Protein AF-A0A8S3PMA0-F1 (afdb_monomer_lite)

Foldseek 3Di:
DDDDPVVVVVVVVVVVQVVCCVVPVPPPCVVVDDDDDQDADPVDGDVVSVVVVVVSVVVSVVVDCLVVDDDDPLLVVLVVVLVVCVVVVNFWAFLVRSCVSCVVSVQHPVNVVVSLVSCCVVPQWPADPVRHGTITRDVVVVVVVVCCVVVDDPPPPPPVVVVVVVCCVPPVDPDDDDDD

Organism: Mytilus edulis (NCBI:txid6550)

InterPro domains:
  IPR032171 C-terminal of Roc, COR-A domain [PF16095] (72-153)
  IPR036388 Winged helix-like DNA-binding domain superfamily [G3DSA:1.10.10.10] (42-137)

pLDDT: mean 77.28, std 16.71, range [36.94, 96.06]

Structure (mmCIF, N/CA/C/O backbone):
data_AF-A0A8S3PMA0-F1
#
_entry.id   AF-A0A8S3PMA0-F1
#
loop_
_atom_site.group_PDB
_atom_site.id
_atom_site.type_symbol
_atom_site.label_atom_id
_atom_site.label_alt_id
_atom_site.label_comp_id
_atom_site.label_asym_id
_atom_site.label_entity_id
_atom_site.label_seq_id
_atom_site.pdbx_PDB_ins_code
_atom_site.Cartn_x
_atom_site.Cartn_y
_atom_site.Cartn_z
_atom_site.occupancy
_atom_site.B_iso_or_equiv
_atom_site.auth_seq_id
_atom_site.auth_comp_id
_atom_site.auth_asym_id
_atom_site.auth_atom_id
_atom_site.pdbx_PDB_model_num
ATOM 1 N N . MET A 1 1 ? 35.748 -2.547 -44.441 1.00 37.38 1 MET A N 1
ATOM 2 C CA . MET A 1 1 ? 34.894 -1.524 -43.801 1.00 37.38 1 MET A CA 1
ATOM 3 C C . MET A 1 1 ? 34.388 -2.089 -42.485 1.00 37.38 1 MET A C 1
ATOM 5 O O . MET A 1 1 ? 33.612 -3.036 -42.494 1.00 37.38 1 MET A O 1
ATOM 9 N N . LEU A 1 2 ? 34.933 -1.605 -41.370 1.00 42.22 2 LEU A N 1
ATOM 10 C CA . LEU A 1 2 ? 34.600 -2.059 -40.021 1.00 42.22 2 LEU A CA 1
ATOM 11 C C . LEU A 1 2 ? 33.223 -1.495 -39.647 1.00 42.22 2 LEU A C 1
ATOM 13 O O . LEU A 1 2 ? 33.081 -0.291 -39.488 1.00 42.22 2 LEU A O 1
ATOM 17 N N . GLN A 1 3 ? 32.202 -2.351 -39.556 1.00 41.69 3 GLN A N 1
ATOM 18 C CA . GLN A 1 3 ? 30.935 -1.967 -38.931 1.00 41.69 3 GLN A CA 1
ATOM 19 C C . GLN A 1 3 ? 31.191 -1.733 -37.443 1.00 41.69 3 GLN A C 1
ATOM 21 O O . GLN A 1 3 ? 31.571 -2.667 -36.731 1.00 41.69 3 GLN A O 1
ATOM 26 N N . GLU A 1 4 ? 30.993 -0.495 -36.999 1.00 47.31 4 GLU A N 1
ATOM 27 C CA . GLU A 1 4 ? 31.171 -0.096 -35.609 1.00 47.31 4 GLU A CA 1
ATOM 28 C C . GLU A 1 4 ? 30.284 -0.934 -34.665 1.00 47.31 4 GLU A C 1
ATOM 30 O O . GLU A 1 4 ? 29.130 -1.239 -34.994 1.00 47.31 4 GLU A O 1
ATOM 35 N N . PRO A 1 5 ? 30.794 -1.329 -33.484 1.00 58.94 5 PRO A N 1
ATOM 36 C CA . PRO A 1 5 ? 30.099 -2.228 -32.559 1.00 58.94 5 PRO A CA 1
ATOM 37 C C . PRO A 1 5 ? 28.731 -1.706 -32.083 1.00 58.94 5 PRO A C 1
ATOM 39 O O . PRO A 1 5 ? 27.864 -2.518 -31.761 1.00 58.94 5 PRO A O 1
ATOM 42 N N . GLY A 1 6 ? 28.496 -0.388 -32.111 1.00 60.59 6 GLY A N 1
ATOM 43 C CA . GLY A 1 6 ? 27.207 0.225 -31.765 1.00 60.59 6 GLY A CA 1
ATOM 44 C C . GLY A 1 6 ? 26.075 -0.109 -32.745 1.00 60.59 6 GLY A C 1
ATOM 45 O O . GLY A 1 6 ? 24.983 -0.480 -32.319 1.00 60.59 6 GLY A O 1
ATOM 46 N N . ALA A 1 7 ? 26.345 -0.108 -34.055 1.00 65.88 7 ALA A N 1
ATOM 47 C CA . ALA A 1 7 ? 25.326 -0.356 -35.084 1.00 65.88 7 ALA A CA 1
ATOM 48 C C . ALA A 1 7 ? 24.765 -1.792 -35.046 1.00 65.88 7 ALA A C 1
ATOM 50 O O . ALA A 1 7 ? 23.611 -2.039 -35.394 1.00 65.88 7 ALA A O 1
ATOM 51 N N . LYS A 1 8 ? 25.570 -2.760 -34.585 1.00 71.44 8 LYS A N 1
ATOM 52 C CA . LYS A 1 8 ? 25.131 -4.155 -34.405 1.00 71.44 8 LYS A CA 1
ATOM 53 C C . LYS A 1 8 ? 24.250 -4.350 -33.173 1.00 71.44 8 LYS A C 1
ATOM 55 O O . LYS A 1 8 ? 23.447 -5.281 -33.156 1.00 71.44 8 LYS A O 1
ATOM 60 N N . ILE A 1 9 ? 24.430 -3.532 -32.138 1.00 73.25 9 ILE A N 1
ATOM 61 C CA . ILE A 1 9 ? 23.615 -3.588 -30.921 1.00 73.25 9 ILE A CA 1
ATOM 62 C C . ILE A 1 9 ? 22.247 -2.970 -31.201 1.00 73.25 9 ILE A C 1
ATOM 64 O O . ILE A 1 9 ? 21.239 -3.578 -30.855 1.00 73.25 9 ILE A O 1
ATOM 68 N N . GLU A 1 10 ? 22.212 -1.831 -31.889 1.00 77.31 10 GLU A N 1
ATOM 69 C CA . GLU A 1 10 ? 20.962 -1.133 -32.196 1.00 77.31 10 GLU A CA 1
ATOM 70 C C . GLU A 1 10 ? 20.044 -1.974 -33.088 1.00 77.31 10 GLU A C 1
ATOM 72 O O . GLU A 1 10 ? 18.895 -2.232 -32.739 1.00 77.31 10 GLU A O 1
ATOM 77 N N . LYS A 1 11 ? 20.602 -2.582 -34.140 1.00 79.62 11 LYS A N 1
ATOM 78 C CA . LYS A 1 11 ? 19.859 -3.511 -34.998 1.00 79.62 11 LYS A CA 1
ATOM 79 C C . LYS A 1 11 ? 19.283 -4.710 -34.230 1.00 79.62 11 LYS A C 1
ATOM 81 O O . LYS A 1 11 ? 18.186 -5.177 -34.520 1.00 79.62 11 LYS A O 1
ATOM 86 N N . LYS A 1 12 ? 20.002 -5.210 -33.217 1.00 81.31 12 LYS A N 1
ATOM 87 C CA . LYS A 1 12 ? 19.484 -6.279 -32.350 1.00 81.31 12 LYS A CA 1
ATOM 88 C C . LYS A 1 12 ? 18.331 -5.796 -31.477 1.00 81.31 12 LYS A C 1
ATOM 90 O O . LYS A 1 12 ? 17.395 -6.564 -31.277 1.00 81.31 12 LYS A O 1
ATOM 95 N N . LYS A 1 13 ? 18.387 -4.571 -30.945 1.00 81.62 13 LYS A N 1
ATOM 96 C CA . LYS A 1 13 ? 17.287 -3.994 -30.157 1.00 81.62 13 LYS A CA 1
ATOM 97 C C . LYS A 1 13 ? 16.014 -3.903 -31.000 1.00 81.62 13 LYS A C 1
ATOM 99 O O . LYS A 1 13 ? 14.980 -4.402 -30.564 1.00 81.62 13 LYS A O 1
ATOM 104 N N . GLU A 1 14 ? 16.127 -3.398 -32.227 1.00 81.94 14 GLU A N 1
ATOM 105 C CA . GLU A 1 14 ? 15.017 -3.303 -33.187 1.00 81.94 14 GLU A CA 1
ATOM 106 C C . GLU A 1 14 ? 14.419 -4.680 -33.526 1.00 81.94 14 GLU A C 1
ATOM 108 O O . GLU A 1 14 ? 13.202 -4.872 -33.488 1.00 81.94 14 GLU A O 1
ATOM 113 N N . GLU A 1 15 ? 15.264 -5.680 -33.801 1.00 85.00 15 GLU A N 1
ATOM 114 C CA . GLU A 1 15 ? 14.818 -7.056 -34.062 1.00 85.00 15 GLU A CA 1
ATOM 115 C C . GLU A 1 15 ? 14.090 -7.666 -32.849 1.00 85.00 15 GLU A C 1
ATOM 117 O O . GLU A 1 15 ? 13.072 -8.355 -33.003 1.00 85.00 15 GLU A O 1
ATOM 122 N N . TYR A 1 16 ? 14.584 -7.406 -31.635 1.00 82.50 16 TYR A N 1
ATOM 123 C CA . TYR A 1 16 ? 13.941 -7.849 -30.398 1.00 82.50 16 TYR A CA 1
ATOM 124 C C . TYR A 1 16 ? 12.598 -7.164 -30.170 1.00 82.50 16 TYR A C 1
ATOM 126 O O . TYR A 1 16 ? 11.634 -7.845 -29.821 1.00 82.50 16 TYR A O 1
ATOM 134 N N . GLU A 1 17 ? 12.518 -5.856 -30.386 1.00 81.94 17 GLU A N 1
ATOM 135 C CA . GLU A 1 17 ? 11.281 -5.092 -30.262 1.00 81.94 17 GLU A CA 1
ATOM 136 C C . GLU A 1 17 ? 10.225 -5.582 -31.259 1.00 81.94 17 GLU A C 1
ATOM 138 O O . GLU A 1 17 ? 9.106 -5.912 -30.858 1.00 81.94 17 GLU A O 1
ATOM 143 N N . ALA A 1 18 ? 10.596 -5.781 -32.526 1.00 82.62 18 ALA A N 1
ATOM 144 C CA . ALA A 1 18 ? 9.702 -6.333 -33.542 1.00 82.62 18 ALA A CA 1
ATOM 145 C C . ALA A 1 18 ? 9.194 -7.738 -33.168 1.00 82.62 18 ALA A C 1
ATOM 147 O O . ALA A 1 18 ? 8.002 -8.043 -33.295 1.00 82.62 18 ALA A O 1
ATOM 148 N N . LYS A 1 19 ? 10.078 -8.603 -32.652 1.00 83.38 19 LYS A N 1
ATOM 149 C CA . LYS A 1 19 ? 9.696 -9.939 -32.171 1.00 83.38 19 LYS A CA 1
ATOM 150 C C . LYS A 1 19 ? 8.777 -9.857 -30.951 1.00 83.38 19 LYS A C 1
ATOM 152 O O . LYS A 1 19 ? 7.808 -10.613 -30.865 1.00 83.38 19 LYS A O 1
ATOM 157 N N . PHE A 1 20 ? 9.059 -8.950 -30.024 1.00 76.88 20 PHE A N 1
ATOM 158 C CA . PHE A 1 20 ? 8.273 -8.750 -28.812 1.00 76.88 20 PHE A CA 1
ATOM 159 C C . PHE A 1 20 ? 6.860 -8.250 -29.135 1.00 76.88 20 PHE A C 1
ATOM 161 O O . PHE A 1 20 ? 5.882 -8.819 -28.642 1.00 76.88 20 PHE A O 1
ATOM 168 N N . ILE A 1 21 ? 6.737 -7.261 -30.027 1.00 78.62 21 ILE A N 1
ATOM 169 C CA . ILE A 1 21 ? 5.451 -6.756 -30.529 1.00 78.62 21 ILE A CA 1
ATOM 170 C C . ILE A 1 21 ? 4.684 -7.872 -31.240 1.00 78.62 21 ILE A C 1
ATOM 172 O O . ILE A 1 21 ? 3.501 -8.061 -30.977 1.00 78.62 21 ILE A O 1
ATOM 176 N N . ARG A 1 22 ? 5.345 -8.678 -32.076 1.00 80.88 22 ARG A N 1
ATOM 177 C CA . ARG A 1 22 ? 4.690 -9.798 -32.768 1.00 80.88 22 ARG A CA 1
ATOM 178 C C . ARG A 1 22 ? 4.115 -10.844 -31.807 1.00 80.88 22 ARG A C 1
ATOM 180 O O . ARG A 1 22 ? 3.032 -11.360 -32.058 1.00 80.88 22 ARG A O 1
ATOM 187 N N . VAL A 1 23 ? 4.839 -11.194 -30.743 1.00 77.94 23 VAL A N 1
ATOM 188 C CA . VAL A 1 23 ? 4.431 -12.265 -29.810 1.00 77.94 23 VAL A CA 1
ATOM 189 C C . VAL A 1 23 ? 3.377 -11.785 -28.814 1.00 77.94 23 VAL A C 1
ATOM 191 O O . VAL A 1 23 ? 2.459 -12.530 -28.474 1.00 77.94 23 VAL A O 1
ATOM 194 N N . LEU A 1 24 ? 3.511 -10.553 -28.327 1.00 69.06 24 LEU A N 1
ATOM 195 C CA . LEU A 1 24 ? 2.694 -10.042 -27.228 1.00 69.06 24 LEU A CA 1
ATOM 196 C C . LEU A 1 24 ? 1.701 -8.956 -27.655 1.00 69.06 24 LEU A C 1
ATOM 198 O O . LEU A 1 24 ? 0.906 -8.517 -26.833 1.00 69.06 24 LEU A O 1
ATOM 202 N N . GLY A 1 25 ? 1.742 -8.475 -28.896 1.00 66.31 25 GLY A N 1
ATOM 203 C CA . GLY A 1 25 ? 0.819 -7.462 -29.424 1.00 66.31 25 GLY A CA 1
ATOM 204 C C . GLY A 1 25 ? -0.613 -7.968 -29.594 1.00 66.31 25 GLY A C 1
ATOM 205 O O . GLY A 1 25 ? -1.547 -7.199 -29.428 1.00 66.31 25 GLY A O 1
ATOM 206 N N . SER A 1 26 ? -0.799 -9.265 -29.849 1.00 66.31 26 SER A N 1
ATOM 207 C CA . SER A 1 26 ? -2.119 -9.895 -30.014 1.00 66.31 26 SER A CA 1
ATOM 208 C C . SER A 1 26 ? -2.712 -10.468 -28.718 1.00 66.31 26 SER A C 1
ATOM 210 O O . SER A 1 26 ? -3.795 -11.051 -28.730 1.00 66.31 26 SER A O 1
ATOM 212 N N . GLN A 1 27 ? -1.998 -10.360 -27.595 1.00 72.56 27 GLN A N 1
ATOM 213 C CA . GLN A 1 27 ? -2.428 -10.904 -26.307 1.00 72.56 27 GLN A CA 1
ATOM 214 C C . GLN A 1 27 ? -3.357 -9.913 -25.602 1.00 72.56 27 GLN A C 1
ATOM 216 O O . GLN A 1 27 ? -3.033 -8.737 -25.528 1.00 72.56 27 GLN A O 1
ATOM 221 N N . LYS A 1 28 ? -4.428 -10.383 -24.946 1.00 65.94 28 LYS A N 1
ATOM 222 C CA . LYS A 1 28 ? -5.275 -9.532 -24.073 1.00 65.94 28 LYS A CA 1
ATOM 223 C C . LYS A 1 28 ? -4.485 -8.827 -22.959 1.00 65.94 28 LYS A C 1
ATOM 225 O O . LYS A 1 28 ? -4.889 -7.792 -22.457 1.00 65.94 28 LYS A O 1
ATOM 230 N N . LYS A 1 29 ? -3.328 -9.381 -22.577 1.00 63.69 29 LYS A N 1
ATOM 231 C CA . LYS A 1 29 ? -2.408 -8.779 -21.598 1.00 63.69 29 LYS A CA 1
ATOM 232 C C . LYS A 1 29 ? -1.608 -7.596 -22.155 1.00 63.69 29 LYS A C 1
ATOM 234 O O . LYS A 1 29 ? -0.906 -6.940 -21.390 1.00 63.69 29 LYS A O 1
ATOM 239 N N . ALA A 1 30 ? -1.693 -7.331 -23.460 1.00 62.28 30 ALA A N 1
ATOM 240 C CA . ALA A 1 30 ? -1.091 -6.166 -24.093 1.00 62.28 30 ALA A CA 1
ATOM 241 C C . ALA A 1 30 ? -1.583 -4.862 -23.459 1.00 62.28 30 ALA A C 1
ATOM 243 O O . ALA A 1 30 ? -0.773 -3.956 -23.279 1.00 62.28 30 ALA A O 1
ATOM 244 N N . ASP A 1 31 ? -2.855 -4.825 -23.061 1.00 63.97 31 ASP A N 1
ATOM 245 C CA . ASP A 1 31 ? -3.544 -3.650 -22.517 1.00 63.97 31 ASP A CA 1
ATOM 246 C C . ASP A 1 31 ? -3.057 -3.264 -21.110 1.00 63.97 31 ASP A C 1
ATOM 248 O O . ASP A 1 31 ? -3.210 -2.124 -20.677 1.00 63.97 31 ASP A O 1
ATOM 252 N N . HIS A 1 32 ? -2.411 -4.190 -20.393 1.00 64.94 32 HIS A N 1
ATOM 253 C CA . HIS A 1 32 ? -1.770 -3.900 -19.107 1.00 64.94 32 HIS A CA 1
ATOM 254 C C . HIS A 1 32 ? -0.384 -3.255 -19.260 1.00 64.94 32 HIS A C 1
ATOM 256 O O . HIS A 1 32 ? 0.227 -2.877 -18.259 1.00 64.94 32 HIS A O 1
ATOM 262 N N . ARG A 1 33 ? 0.142 -3.123 -20.486 1.00 69.12 33 ARG A N 1
ATOM 263 C CA . ARG A 1 33 ? 1.436 -2.477 -20.727 1.00 69.12 33 ARG A CA 1
ATOM 264 C C . ARG A 1 33 ? 1.244 -0.977 -20.860 1.00 69.12 33 ARG A C 1
ATOM 266 O O . ARG A 1 33 ? 0.657 -0.496 -21.824 1.00 69.12 33 ARG A O 1
ATOM 273 N N . ARG A 1 34 ? 1.798 -0.238 -19.907 1.00 64.75 34 ARG A N 1
ATOM 274 C CA . ARG A 1 34 ? 1.909 1.217 -19.977 1.00 64.75 34 ARG A CA 1
ATOM 275 C C . ARG A 1 34 ? 3.370 1.563 -20.238 1.00 64.75 34 ARG A C 1
ATOM 277 O O . ARG A 1 34 ? 4.192 1.464 -19.335 1.00 64.75 34 ARG A O 1
ATOM 284 N N . GLY A 1 35 ? 3.689 1.894 -21.488 1.00 66.88 35 GLY A N 1
ATOM 285 C CA . GLY A 1 35 ? 5.025 2.328 -21.908 1.00 66.88 35 GLY A CA 1
ATOM 286 C C . GLY A 1 35 ? 5.723 1.415 -22.927 1.00 66.88 35 GLY A C 1
ATOM 287 O O . GLY A 1 35 ? 5.306 0.287 -23.186 1.00 66.88 35 GLY A O 1
ATOM 288 N N . GLY A 1 36 ? 6.783 1.960 -23.529 1.00 72.44 36 GLY A N 1
ATOM 289 C CA . GLY A 1 36 ? 7.677 1.298 -24.487 1.00 72.44 36 GLY A CA 1
ATOM 290 C C . GLY A 1 36 ? 8.754 0.414 -23.845 1.00 72.44 36 GLY A C 1
ATOM 291 O O . GLY A 1 36 ? 8.882 0.344 -22.621 1.00 72.44 36 GLY A O 1
ATOM 292 N N . ILE A 1 37 ? 9.526 -0.276 -24.687 1.00 78.25 37 ILE A N 1
ATOM 293 C CA . ILE A 1 37 ? 10.591 -1.195 -24.264 1.00 78.25 37 ILE A CA 1
ATOM 294 C C . ILE A 1 37 ? 11.860 -0.402 -23.941 1.00 78.25 37 ILE A C 1
ATOM 296 O O . ILE A 1 37 ? 12.308 0.413 -24.740 1.00 78.25 37 ILE A O 1
ATOM 300 N N . HIS A 1 38 ? 12.468 -0.681 -22.788 1.00 80.62 38 HIS A N 1
ATOM 301 C CA . HIS A 1 38 ? 13.772 -0.134 -22.410 1.00 80.62 38 HIS A CA 1
ATOM 302 C C . HIS A 1 38 ? 14.813 -1.243 -22.362 1.00 80.62 38 HIS A C 1
ATOM 304 O O . HIS A 1 38 ? 14.570 -2.310 -21.797 1.00 80.62 38 HIS A O 1
ATOM 310 N N . PHE A 1 39 ? 15.988 -0.976 -22.922 1.00 81.00 39 PHE A N 1
ATOM 311 C CA . PHE A 1 3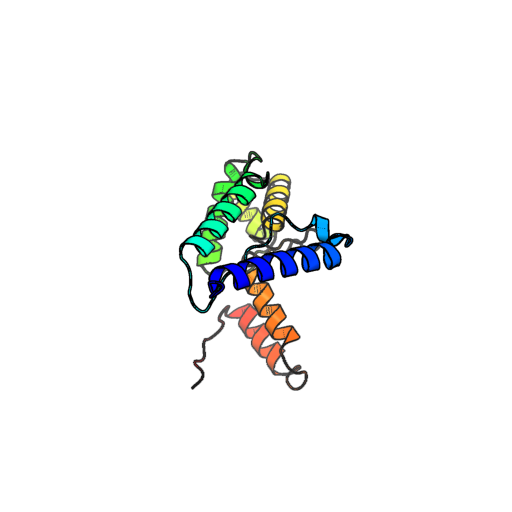9 ? 17.133 -1.879 -22.865 1.00 81.00 39 PHE A CA 1
ATOM 312 C C . PHE A 1 39 ? 18.130 -1.335 -21.848 1.00 81.00 39 PHE A C 1
ATOM 314 O O . PHE A 1 39 ? 18.581 -0.205 -21.990 1.00 81.00 39 PHE A O 1
ATOM 321 N N . ILE A 1 40 ? 18.443 -2.134 -20.826 1.00 81.00 40 ILE A N 1
ATOM 322 C CA . ILE A 1 40 ? 19.299 -1.726 -19.708 1.00 81.00 40 ILE A CA 1
ATOM 323 C C . ILE A 1 40 ? 20.450 -2.716 -19.583 1.00 81.00 40 ILE A C 1
ATOM 325 O O . ILE A 1 40 ? 20.233 -3.927 -19.457 1.00 81.00 40 ILE A O 1
ATOM 329 N N . SER A 1 41 ? 21.680 -2.209 -19.601 1.00 77.25 41 SER A N 1
ATOM 330 C CA . SER A 1 41 ? 22.873 -3.030 -19.395 1.00 77.25 41 SER A CA 1
ATOM 331 C C . SER A 1 41 ? 23.315 -3.050 -17.929 1.00 77.25 41 SER A C 1
ATOM 333 O O . SER A 1 41 ? 23.849 -2.074 -17.412 1.00 77.25 41 SER A O 1
ATOM 335 N N . ASN A 1 42 ? 23.218 -4.211 -17.271 1.00 73.00 42 ASN A N 1
ATOM 336 C CA . ASN A 1 42 ? 23.760 -4.402 -15.914 1.00 73.00 42 ASN A CA 1
ATOM 337 C C . ASN A 1 42 ? 25.299 -4.472 -15.861 1.00 73.00 42 ASN A C 1
ATOM 339 O O . ASN A 1 42 ? 25.871 -4.488 -14.775 1.00 73.00 42 ASN A O 1
ATOM 343 N N . LYS A 1 43 ? 25.984 -4.573 -17.010 1.00 71.12 43 LYS A N 1
ATOM 344 C CA . LYS A 1 43 ? 27.452 -4.731 -17.070 1.00 71.12 43 LYS A CA 1
ATOM 345 C C . LYS A 1 43 ? 28.192 -3.410 -17.239 1.00 71.12 43 LYS A C 1
ATOM 347 O O . LYS A 1 43 ? 29.312 -3.272 -16.766 1.00 71.12 43 LYS A O 1
ATOM 352 N N . VAL A 1 44 ? 27.573 -2.467 -17.939 1.00 65.12 44 VAL A N 1
ATOM 353 C CA . VAL A 1 44 ? 28.073 -1.106 -18.121 1.00 65.12 44 VAL A CA 1
ATOM 354 C C . VAL A 1 44 ? 26.859 -0.214 -17.931 1.00 65.12 44 VAL A C 1
ATOM 356 O O . VAL A 1 44 ? 26.158 0.029 -18.912 1.00 65.12 44 VAL A O 1
ATOM 359 N N . PRO A 1 45 ? 26.542 0.189 -16.689 1.00 59.94 45 PRO A N 1
ATOM 360 C CA . PRO A 1 45 ? 25.424 1.082 -16.451 1.00 59.94 45 PRO A CA 1
ATOM 361 C C . PRO A 1 45 ? 25.725 2.406 -17.150 1.00 59.94 45 PRO A C 1
ATOM 363 O O . PRO A 1 45 ? 26.505 3.226 -16.664 1.00 59.94 45 PRO A O 1
ATOM 366 N N . GLN A 1 46 ? 25.142 2.595 -18.331 1.00 66.06 46 GLN A N 1
ATOM 367 C CA . GLN A 1 46 ? 25.131 3.894 -18.973 1.00 66.06 46 GLN A CA 1
ATOM 368 C C . GLN A 1 46 ? 24.133 4.741 -18.201 1.00 66.06 46 GLN A C 1
ATOM 370 O O . GLN A 1 46 ? 22.952 4.407 -18.100 1.00 66.06 46 GLN A O 1
ATOM 375 N N . LYS A 1 47 ? 24.634 5.826 -17.612 1.00 65.62 47 LYS A N 1
ATOM 376 C CA . LYS A 1 47 ? 23.827 6.762 -16.828 1.00 65.62 47 LYS A CA 1
ATOM 377 C C . LYS A 1 47 ? 22.593 7.225 -17.618 1.00 65.62 47 LYS A C 1
ATOM 379 O O . LYS A 1 47 ? 21.502 7.279 -17.061 1.00 65.62 47 LYS A O 1
ATOM 384 N N . ASP A 1 48 ? 22.763 7.404 -18.926 1.00 76.50 48 ASP A N 1
ATOM 385 C CA . ASP A 1 48 ? 21.727 7.844 -19.860 1.00 76.50 48 ASP A CA 1
ATOM 386 C C . ASP A 1 48 ? 20.566 6.838 -20.011 1.00 76.50 48 ASP A C 1
ATOM 388 O O . ASP A 1 48 ? 19.411 7.251 -20.108 1.00 76.50 48 ASP A O 1
ATOM 392 N N . GLU A 1 49 ? 20.824 5.521 -19.964 1.00 79.56 49 GLU A N 1
ATOM 393 C CA . GLU A 1 49 ? 19.777 4.482 -20.058 1.00 79.56 49 GLU A CA 1
ATOM 394 C C . GLU A 1 49 ? 18.874 4.489 -18.815 1.00 79.56 49 GLU A C 1
ATOM 396 O O . GLU A 1 49 ? 17.644 4.447 -18.910 1.00 79.56 49 GLU A O 1
ATOM 401 N N . ILE A 1 50 ? 19.485 4.583 -17.632 1.00 82.31 50 ILE A N 1
ATOM 402 C CA . ILE A 1 50 ? 18.763 4.629 -16.356 1.00 82.31 50 ILE A CA 1
ATOM 403 C C . ILE A 1 50 ? 18.014 5.953 -16.198 1.00 82.31 50 ILE A C 1
ATOM 405 O O . ILE A 1 50 ? 16.880 5.966 -15.716 1.00 82.31 50 ILE A O 1
ATOM 409 N N . ASP A 1 51 ? 18.617 7.067 -16.605 1.00 84.69 51 ASP A N 1
ATOM 410 C CA . ASP A 1 51 ? 17.972 8.374 -16.515 1.00 84.69 51 ASP A CA 1
ATOM 411 C C . ASP A 1 51 ? 16.798 8.487 -17.506 1.00 84.69 51 ASP A C 1
ATOM 413 O O . ASP A 1 51 ? 15.734 8.982 -17.124 1.00 84.69 51 ASP A O 1
ATOM 417 N N . SER A 1 52 ? 16.911 7.912 -18.710 1.00 84.31 52 SER A N 1
ATOM 418 C CA . SER A 1 52 ? 15.785 7.758 -19.646 1.00 84.31 52 SER A CA 1
ATOM 419 C C . SER A 1 52 ? 14.623 6.967 -19.029 1.00 84.31 52 SER A C 1
ATOM 421 O O . SER A 1 52 ? 13.466 7.405 -19.079 1.00 84.31 52 SER A O 1
ATOM 423 N N . LEU A 1 53 ? 14.920 5.848 -18.355 1.00 86.06 53 LEU A N 1
ATOM 424 C CA . LEU A 1 53 ? 13.903 5.071 -17.647 1.00 86.06 53 LEU A CA 1
ATOM 425 C C . LEU A 1 53 ? 13.228 5.893 -16.538 1.00 86.06 53 LEU A C 1
ATOM 427 O O . LEU A 1 53 ? 12.000 5.895 -16.453 1.00 86.06 53 LEU A O 1
ATOM 431 N N . LYS A 1 54 ? 13.990 6.620 -15.710 1.00 86.75 54 LYS A N 1
ATOM 432 C CA . LYS A 1 54 ? 13.430 7.472 -14.640 1.00 86.75 54 LYS A CA 1
ATOM 433 C C . LYS A 1 54 ? 12.510 8.559 -15.189 1.00 86.75 54 LYS A C 1
ATOM 435 O O . LYS A 1 54 ? 11.444 8.797 -14.615 1.00 86.75 54 LYS A O 1
ATOM 440 N N . ILE A 1 55 ? 12.902 9.209 -16.287 1.00 87.12 55 ILE A N 1
ATOM 441 C CA . ILE A 1 55 ? 12.087 10.232 -16.954 1.00 87.12 55 ILE A CA 1
ATOM 442 C C . ILE A 1 55 ? 10.782 9.610 -17.450 1.00 87.12 55 ILE A C 1
ATOM 444 O O . ILE A 1 55 ? 9.709 10.171 -17.225 1.00 87.12 55 ILE A O 1
ATOM 448 N N . HIS A 1 56 ? 10.853 8.433 -18.075 1.00 86.50 56 HIS A N 1
ATOM 449 C CA . HIS A 1 56 ? 9.663 7.751 -18.570 1.00 86.50 56 HIS A CA 1
ATOM 450 C C . HIS A 1 56 ? 8.742 7.304 -17.425 1.00 86.50 56 HIS A C 1
ATOM 452 O O . HIS A 1 56 ? 7.547 7.586 -17.477 1.00 86.50 56 HIS A O 1
ATOM 458 N N . ILE A 1 57 ? 9.273 6.703 -16.355 1.00 86.88 57 ILE A N 1
ATOM 459 C CA . ILE A 1 57 ? 8.487 6.362 -15.155 1.00 86.88 57 ILE A CA 1
ATOM 460 C C . ILE A 1 57 ? 7.804 7.613 -14.595 1.00 86.88 57 ILE A C 1
ATOM 462 O O . ILE A 1 57 ? 6.612 7.585 -14.308 1.00 86.88 57 ILE A O 1
ATOM 466 N N . SER A 1 58 ? 8.530 8.729 -14.501 1.00 85.81 58 SER A N 1
ATOM 467 C CA . SER A 1 58 ? 7.984 10.001 -14.013 1.00 85.81 58 SER A CA 1
ATOM 468 C C . SER A 1 58 ? 6.876 10.550 -14.916 1.00 85.81 58 SER A C 1
ATOM 470 O O . SER A 1 58 ? 5.904 11.114 -14.420 1.00 85.81 58 SER A O 1
ATOM 472 N N . LYS A 1 59 ? 6.997 10.393 -16.239 1.00 86.38 59 LYS A N 1
ATOM 473 C CA . LYS A 1 59 ? 5.952 10.778 -17.197 1.00 86.38 59 LYS A CA 1
ATOM 474 C C . LYS A 1 59 ? 4.705 9.905 -17.032 1.00 86.38 59 LYS A C 1
ATOM 476 O O . LYS A 1 59 ? 3.615 10.448 -16.898 1.00 86.38 59 LYS A O 1
ATOM 481 N N . LEU A 1 60 ? 4.873 8.584 -16.959 1.00 85.06 60 LEU A N 1
ATOM 482 C CA . LEU A 1 60 ? 3.767 7.647 -16.739 1.00 85.06 60 LEU A CA 1
ATOM 483 C C . LEU A 1 60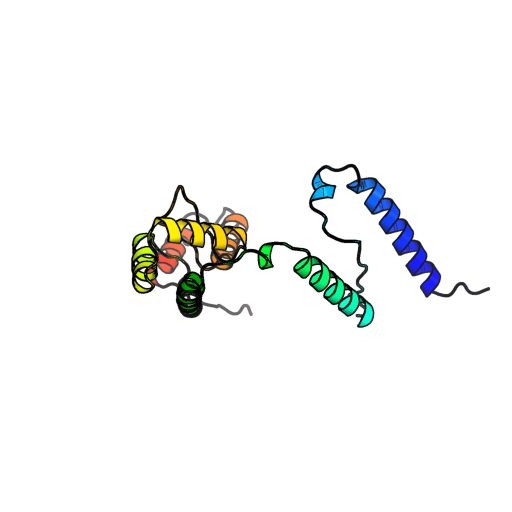 ? 3.066 7.906 -15.403 1.00 85.06 60 LEU A C 1
ATOM 485 O O . LEU A 1 60 ? 1.843 7.931 -15.353 1.00 85.06 60 LEU A O 1
ATOM 489 N N . ALA A 1 61 ? 3.826 8.161 -14.337 1.00 81.75 61 ALA A N 1
ATOM 490 C CA . ALA A 1 61 ? 3.273 8.490 -13.027 1.00 81.75 61 ALA A CA 1
ATOM 491 C C . ALA A 1 61 ? 2.434 9.782 -13.045 1.00 81.75 61 ALA A C 1
ATOM 493 O O . ALA A 1 61 ? 1.449 9.868 -12.323 1.00 81.75 61 ALA A O 1
ATOM 494 N N . LYS A 1 62 ? 2.778 10.765 -13.891 1.00 81.44 62 LYS A N 1
ATOM 495 C CA . LYS A 1 62 ? 1.979 11.991 -14.082 1.00 81.44 62 LYS A CA 1
ATOM 496 C C . LYS A 1 62 ? 0.713 11.767 -14.908 1.00 81.44 62 LYS A C 1
ATOM 498 O O . LYS A 1 62 ? -0.284 12.435 -14.675 1.00 81.44 62 LYS A O 1
ATOM 503 N N . GLU A 1 63 ? 0.757 10.861 -15.883 1.00 80.56 63 GLU A N 1
ATOM 504 C CA . GLU A 1 63 ? -0.410 10.472 -16.694 1.00 80.56 63 GLU A CA 1
ATOM 505 C C . GLU A 1 63 ? -1.392 9.587 -15.909 1.00 80.56 63 GLU A C 1
ATOM 507 O O . GLU A 1 63 ? -2.547 9.407 -16.296 1.00 80.56 63 GLU A O 1
ATOM 512 N N . MET A 1 64 ? -0.937 9.006 -14.800 1.00 72.31 64 MET A N 1
ATOM 513 C CA . MET A 1 64 ? -1.760 8.214 -13.905 1.00 72.31 64 MET A CA 1
ATOM 514 C C . MET A 1 64 ? -2.691 9.120 -13.085 1.00 72.31 64 MET A C 1
ATOM 516 O O . MET A 1 64 ? -2.258 9.816 -12.174 1.00 72.31 64 MET A O 1
ATOM 520 N N . ASN A 1 65 ? -3.998 9.025 -13.354 1.00 65.31 65 ASN A N 1
ATOM 521 C CA . ASN A 1 65 ? -5.062 9.757 -12.647 1.00 65.31 65 ASN A CA 1
ATOM 522 C C . ASN A 1 65 ? -5.141 9.508 -11.128 1.00 65.31 65 ASN A C 1
ATOM 524 O O . ASN A 1 65 ? -5.918 10.176 -10.458 1.00 65.31 65 ASN A O 1
ATOM 528 N N . TYR A 1 66 ? -4.346 8.594 -10.563 1.00 61.16 66 TYR A N 1
ATOM 529 C CA . TYR A 1 66 ? -4.326 8.337 -9.119 1.00 61.16 66 TYR A CA 1
ATOM 530 C C . TYR A 1 66 ? -3.925 9.572 -8.295 1.00 61.16 66 TYR A C 1
ATOM 532 O O . TYR A 1 66 ? -4.346 9.690 -7.154 1.00 61.16 66 TYR A O 1
ATOM 540 N N . PHE A 1 67 ? -3.152 10.506 -8.866 1.00 57.41 67 PHE A N 1
ATOM 541 C CA . PHE A 1 67 ? -2.787 11.769 -8.204 1.00 57.41 67 PHE A CA 1
ATOM 542 C C . PHE A 1 67 ? -3.778 12.920 -8.452 1.00 57.41 67 PHE A C 1
ATOM 544 O O . PHE A 1 67 ? -3.575 14.011 -7.926 1.00 57.41 67 PHE A O 1
ATOM 551 N N . ALA A 1 68 ? -4.805 12.714 -9.282 1.00 55.94 68 ALA A N 1
ATOM 552 C CA . ALA A 1 68 ? -5.751 13.758 -9.681 1.00 55.94 68 ALA A CA 1
ATOM 553 C C . ALA A 1 68 ? -7.064 13.735 -8.878 1.00 55.94 68 ALA A C 1
ATOM 555 O O . ALA A 1 68 ? -7.886 14.634 -9.042 1.00 55.94 68 ALA A O 1
ATOM 556 N N . GLU A 1 69 ? -7.280 12.719 -8.038 1.00 68.00 69 GLU A N 1
ATOM 557 C CA . GLU A 1 69 ? -8.457 12.646 -7.172 1.00 68.00 69 GLU A CA 1
ATOM 558 C C . GLU A 1 69 ? -8.259 13.537 -5.937 1.00 68.00 69 GLU A C 1
ATOM 560 O O . GLU A 1 69 ? -7.275 13.415 -5.207 1.00 68.00 69 GLU A O 1
ATOM 565 N N . GLU A 1 70 ? -9.202 14.452 -5.702 1.00 78.06 70 GLU A N 1
ATOM 566 C CA . GLU A 1 70 ? -9.242 15.248 -4.476 1.00 78.06 70 GLU A CA 1
ATOM 567 C C . GLU A 1 70 ? -9.577 14.332 -3.293 1.00 78.06 70 GLU A C 1
ATOM 569 O O . GLU A 1 70 ? -10.696 13.830 -3.169 1.00 78.06 70 GLU A O 1
ATOM 574 N N . LEU A 1 71 ? -8.596 14.101 -2.420 1.00 83.44 71 LEU A N 1
ATOM 575 C CA . LEU A 1 71 ? -8.789 13.317 -1.205 1.00 83.44 71 LEU A CA 1
ATOM 576 C C . LEU A 1 71 ? -9.206 14.219 -0.037 1.00 83.44 71 LEU A C 1
ATOM 578 O O . LEU A 1 71 ? -8.681 15.330 0.106 1.00 83.44 71 LEU A O 1
ATOM 582 N N . PRO A 1 72 ? -10.095 13.749 0.854 1.00 88.06 72 PRO A N 1
ATOM 583 C CA . PRO A 1 72 ? -10.436 14.492 2.058 1.00 88.06 72 PRO A CA 1
ATOM 584 C C . PRO A 1 72 ? -9.201 14.767 2.923 1.00 88.06 72 PRO A C 1
ATOM 586 O O . PRO A 1 72 ? -8.488 13.851 3.325 1.00 88.06 72 PRO A O 1
ATOM 589 N N . THR A 1 73 ? -8.977 16.029 3.301 1.00 87.81 73 THR A N 1
ATOM 590 C CA . THR A 1 73 ? -7.813 16.432 4.117 1.00 87.81 73 THR A CA 1
ATOM 591 C C . THR A 1 73 ? -7.744 15.693 5.456 1.00 87.81 73 THR A C 1
ATOM 593 O O . THR A 1 73 ? -6.660 15.444 5.976 1.00 87.81 73 THR A O 1
ATOM 596 N N . LYS A 1 74 ? -8.896 15.289 6.008 1.00 87.81 74 LYS A N 1
ATOM 597 C CA . LYS A 1 74 ? -8.966 14.511 7.252 1.00 87.81 74 LYS A CA 1
ATOM 598 C C . LYS A 1 74 ? -8.237 13.167 7.151 1.00 87.81 74 LYS A C 1
ATOM 600 O O . LYS A 1 74 ? -7.697 12.706 8.153 1.00 87.81 74 LYS A O 1
ATOM 605 N N . TRP A 1 75 ? -8.180 12.569 5.958 1.00 92.88 75 TRP A N 1
ATOM 606 C CA . TRP A 1 75 ? -7.523 11.279 5.728 1.00 92.88 75 TRP A CA 1
ATOM 607 C C . TRP A 1 75 ? -6.016 11.352 5.950 1.00 92.88 75 TRP A C 1
ATOM 609 O O . TRP A 1 75 ? -5.436 10.377 6.409 1.00 92.88 75 TRP A O 1
ATOM 619 N N . ILE A 1 76 ? -5.405 12.517 5.716 1.00 91.44 76 ILE A N 1
ATOM 620 C CA . ILE A 1 76 ? -3.967 12.736 5.917 1.00 91.44 76 ILE A CA 1
ATOM 621 C C . ILE A 1 76 ? -3.588 12.497 7.383 1.00 91.44 76 ILE A C 1
ATOM 623 O O . ILE A 1 76 ? -2.591 11.845 7.672 1.00 91.44 76 ILE A O 1
ATOM 627 N N . ASN A 1 77 ? -4.398 12.982 8.328 1.00 92.50 77 ASN A N 1
ATOM 628 C CA . ASN A 1 77 ? -4.109 12.809 9.753 1.00 92.50 77 ASN A CA 1
ATOM 629 C C . ASN A 1 77 ? -4.207 11.340 10.182 1.00 92.50 77 ASN A C 1
ATOM 631 O O . ASN A 1 77 ? -3.379 10.867 10.960 1.00 92.50 77 ASN A O 1
ATOM 635 N N . LEU A 1 78 ? -5.198 10.618 9.650 1.00 94.50 78 LEU A N 1
ATOM 636 C CA . LEU A 1 78 ? -5.339 9.184 9.885 1.00 94.50 78 LEU A CA 1
ATOM 637 C C . LEU A 1 78 ? -4.176 8.405 9.255 1.00 94.50 78 LEU A C 1
ATOM 639 O O . LEU A 1 78 ? -3.632 7.509 9.890 1.00 94.50 78 LEU A O 1
ATOM 643 N N . GLU A 1 79 ? -3.762 8.767 8.042 1.00 93.75 79 GLU A N 1
ATOM 644 C CA . GLU A 1 79 ? -2.620 8.165 7.350 1.00 93.75 79 GLU A CA 1
ATOM 645 C C . GLU A 1 79 ? -1.318 8.345 8.137 1.00 93.75 79 GLU A C 1
ATOM 647 O O . GLU A 1 79 ? -0.642 7.356 8.411 1.00 93.75 79 GLU A O 1
ATOM 652 N N . ILE A 1 80 ? -1.031 9.559 8.620 1.00 93.06 80 ILE A N 1
ATOM 653 C CA . ILE A 1 80 ? 0.128 9.828 9.486 1.00 93.06 80 ILE A CA 1
ATOM 654 C C . ILE A 1 80 ? 0.081 8.961 10.753 1.00 93.06 80 ILE A C 1
ATOM 656 O O . ILE A 1 80 ? 1.094 8.387 11.151 1.00 93.06 80 ILE A O 1
ATOM 660 N N . ALA A 1 81 ? -1.084 8.829 11.392 1.00 93.44 81 ALA A N 1
ATOM 661 C CA . ALA A 1 81 ? -1.224 7.994 12.585 1.00 93.44 81 ALA A CA 1
ATOM 662 C C . ALA A 1 81 ? -0.994 6.498 12.292 1.00 93.44 81 ALA A C 1
ATOM 664 O O . ALA A 1 81 ? -0.399 5.777 13.104 1.00 93.44 81 ALA A O 1
ATOM 665 N N . LEU A 1 82 ? -1.434 6.024 11.125 1.00 93.62 82 LEU A N 1
ATOM 666 C CA . LEU A 1 82 ? -1.163 4.664 10.668 1.00 93.62 82 LEU A CA 1
ATOM 667 C C . LEU A 1 82 ? 0.318 4.465 10.339 1.00 93.62 82 LEU A C 1
ATOM 669 O O . LEU A 1 82 ? 0.852 3.409 10.668 1.00 93.62 82 LEU A O 1
ATOM 673 N N . ASP A 1 83 ? 0.999 5.453 9.763 1.00 92.12 83 ASP A N 1
ATOM 674 C CA . ASP A 1 83 ? 2.437 5.382 9.489 1.00 92.12 83 ASP A CA 1
ATOM 675 C C . ASP A 1 83 ? 3.260 5.308 10.776 1.00 92.12 83 ASP A C 1
ATOM 677 O O . ASP A 1 83 ? 4.101 4.421 10.905 1.00 92.12 83 ASP A O 1
ATOM 681 N N . VAL A 1 84 ? 2.923 6.108 11.793 1.00 93.38 84 VAL A N 1
ATOM 682 C CA . VAL A 1 84 ? 3.519 5.968 13.135 1.00 93.38 84 VAL A CA 1
ATOM 683 C C . VAL A 1 84 ? 3.293 4.557 13.692 1.00 93.38 84 VAL A C 1
ATOM 685 O O . VAL A 1 84 ? 4.185 3.963 14.293 1.00 93.38 84 VAL A O 1
ATOM 688 N N . SER A 1 85 ? 2.113 3.979 13.463 1.00 90.88 85 SER A N 1
ATOM 689 C CA . SER A 1 85 ? 1.815 2.610 13.902 1.00 90.88 85 SER A CA 1
ATOM 690 C C . SER A 1 85 ? 2.647 1.566 13.149 1.00 90.88 85 SER A C 1
ATOM 692 O O . SER A 1 85 ? 3.107 0.596 13.757 1.00 90.88 85 SER A O 1
ATOM 694 N N . LYS A 1 86 ? 2.891 1.770 11.847 1.00 89.06 86 LYS A N 1
ATOM 695 C CA . LYS A 1 86 ? 3.786 0.924 11.043 1.00 89.06 86 LYS A CA 1
ATOM 696 C C . LYS A 1 86 ? 5.229 1.026 11.542 1.00 89.06 86 LYS A C 1
ATOM 698 O O . LYS A 1 86 ? 5.884 -0.010 11.637 1.00 89.06 86 LYS A O 1
ATOM 703 N N . ASP A 1 87 ? 5.697 2.221 11.895 1.00 88.81 87 ASP A N 1
ATOM 704 C CA . ASP A 1 87 ? 7.045 2.446 12.438 1.00 88.81 87 ASP A CA 1
ATOM 705 C C . ASP A 1 87 ? 7.243 1.754 13.796 1.00 88.81 87 ASP A C 1
ATOM 707 O O . ASP A 1 87 ? 8.328 1.263 14.104 1.00 88.81 87 ASP A O 1
ATOM 711 N N . LEU A 1 88 ? 6.169 1.627 14.581 1.00 88.88 88 LEU A N 1
ATOM 712 C CA . LEU A 1 88 ? 6.127 0.846 15.822 1.00 88.88 88 LEU A CA 1
ATOM 713 C C . LEU A 1 88 ? 5.941 -0.668 15.589 1.00 88.88 88 LEU A C 1
ATOM 715 O O . LEU A 1 88 ? 5.616 -1.400 16.522 1.00 88.88 88 LEU A O 1
ATOM 719 N N . ASN A 1 89 ? 6.143 -1.152 14.359 1.00 85.31 89 ASN A N 1
ATOM 720 C CA . ASN A 1 89 ? 5.982 -2.549 13.942 1.00 85.31 89 ASN A CA 1
ATOM 721 C C . ASN A 1 89 ? 4.572 -3.133 14.150 1.00 85.31 89 ASN A C 1
ATOM 723 O O . ASN A 1 89 ? 4.413 -4.357 14.170 1.00 85.31 89 ASN A O 1
ATOM 727 N N . LYS A 1 90 ? 3.521 -2.307 14.249 1.00 87.69 90 LYS A N 1
ATOM 728 C CA . LYS A 1 90 ? 2.146 -2.823 14.235 1.00 87.69 90 LYS A CA 1
ATOM 729 C C . LYS A 1 90 ? 1.793 -3.255 12.810 1.00 87.69 90 LYS A C 1
ATOM 731 O O . LYS A 1 90 ? 1.759 -2.450 11.880 1.00 87.69 90 LYS A O 1
ATOM 736 N N . THR A 1 91 ? 1.552 -4.550 12.631 1.00 88.50 91 THR A N 1
ATOM 737 C CA . THR A 1 91 ? 1.323 -5.165 11.313 1.00 88.50 91 THR A CA 1
ATOM 738 C C . THR A 1 91 ? -0.152 -5.280 10.956 1.00 88.50 91 THR A C 1
ATOM 740 O O . THR A 1 91 ? -0.492 -5.203 9.775 1.00 88.50 91 THR A O 1
ATOM 743 N N . VAL A 1 92 ? -1.022 -5.442 11.957 1.00 91.19 92 VAL A N 1
ATOM 744 C CA . VAL A 1 92 ? -2.463 -5.666 11.793 1.00 91.19 92 VAL A CA 1
ATOM 745 C C . VAL A 1 92 ? -3.253 -4.791 12.769 1.00 91.19 92 VAL A C 1
ATOM 747 O O . VAL A 1 92 ? -2.822 -4.550 13.899 1.00 91.19 92 VAL A O 1
ATOM 750 N N . TYR A 1 93 ? -4.406 -4.309 12.319 1.00 93.56 93 TYR A N 1
ATOM 751 C CA . TYR A 1 93 ? -5.430 -3.636 13.111 1.00 93.56 93 TYR A CA 1
ATOM 752 C C . TYR A 1 93 ? -6.724 -4.448 13.095 1.00 93.56 93 TYR A C 1
ATOM 754 O O . TYR A 1 93 ? -7.094 -4.991 12.054 1.00 93.56 93 TYR A O 1
ATOM 762 N N . SER A 1 94 ? -7.416 -4.467 14.236 1.00 95.12 94 SER A N 1
ATOM 763 C CA . SER A 1 94 ? -8.822 -4.863 14.297 1.00 95.12 94 SER A CA 1
ATOM 764 C C . SER A 1 94 ? -9.720 -3.736 13.791 1.00 95.12 94 SER A C 1
ATOM 766 O O . SER A 1 94 ? -9.313 -2.565 13.767 1.00 95.12 94 SER A O 1
ATOM 768 N N . TRP A 1 95 ? -10.960 -4.074 13.429 1.00 95.06 95 TRP A N 1
ATOM 769 C CA . TRP A 1 95 ? -11.954 -3.076 13.042 1.00 95.06 95 TRP A CA 1
ATOM 770 C C . TRP A 1 95 ? -12.198 -2.060 14.166 1.00 95.06 95 TRP A C 1
ATOM 772 O O . TRP A 1 95 ? -12.218 -0.850 13.943 1.00 95.06 95 TRP A O 1
ATOM 782 N N . GLU A 1 96 ? -12.315 -2.549 15.400 1.00 95.06 96 GLU A N 1
ATOM 783 C CA . GLU A 1 96 ? -12.538 -1.712 16.577 1.00 95.06 96 GLU A CA 1
ATOM 784 C C . GLU A 1 96 ? -11.383 -0.724 16.816 1.00 95.06 96 GLU A C 1
ATOM 786 O O . GLU A 1 96 ? -11.624 0.461 17.062 1.00 95.06 96 GLU A O 1
ATOM 791 N N . ASP A 1 97 ? -10.132 -1.183 16.707 1.00 94.31 97 ASP A N 1
ATOM 792 C CA . ASP A 1 97 ? -8.949 -0.340 16.898 1.00 94.31 97 ASP A CA 1
ATOM 793 C C . ASP A 1 97 ? -8.890 0.784 15.863 1.00 94.31 97 ASP A C 1
ATOM 795 O O . ASP A 1 97 ? -8.617 1.940 16.205 1.00 94.31 97 ASP A O 1
ATOM 799 N N . ILE A 1 98 ? -9.138 0.457 14.591 1.00 95.00 98 ILE A N 1
ATOM 800 C CA . ILE A 1 98 ? -9.053 1.455 13.527 1.00 95.00 98 ILE A CA 1
ATOM 801 C C . ILE A 1 98 ? -10.224 2.429 13.588 1.00 95.00 98 ILE A C 1
ATOM 803 O O . ILE A 1 98 ? -10.045 3.612 13.308 1.00 95.00 98 ILE A O 1
ATOM 807 N N . MET A 1 99 ? -11.398 1.965 14.021 1.00 96.06 99 MET A N 1
ATOM 808 C CA . MET A 1 99 ? -12.572 2.810 14.179 1.00 96.06 99 MET A CA 1
ATOM 809 C C . MET A 1 99 ? -12.370 3.806 15.323 1.00 96.06 99 MET A C 1
ATOM 811 O O . MET A 1 99 ? -12.649 4.993 15.161 1.00 96.06 99 MET A O 1
ATOM 815 N N . LYS A 1 100 ? -11.798 3.369 16.455 1.00 95.56 100 LYS A N 1
ATOM 816 C CA . LYS A 1 100 ? -11.398 4.273 17.550 1.00 95.56 100 LYS A CA 1
ATOM 817 C C . LYS A 1 100 ? -10.409 5.334 17.073 1.00 95.56 100 LYS A C 1
ATOM 819 O O . LYS A 1 100 ? -10.562 6.507 17.414 1.00 95.56 100 LYS A O 1
ATOM 824 N N . LEU A 1 101 ? -9.424 4.934 16.269 1.00 94.25 101 LEU A N 1
ATOM 825 C CA . LEU A 1 101 ? -8.446 5.860 15.702 1.00 94.25 101 LEU A CA 1
ATOM 826 C C . LEU A 1 101 ? -9.101 6.855 14.730 1.00 94.25 101 LEU A C 1
ATOM 828 O O . LEU A 1 101 ? -8.839 8.050 14.811 1.00 94.25 101 LEU A O 1
ATOM 832 N N . ALA A 1 102 ? -9.986 6.387 13.851 1.00 94.62 102 ALA A N 1
ATOM 833 C CA . ALA A 1 102 ? -10.701 7.218 12.884 1.00 94.62 102 ALA A CA 1
ATOM 834 C C . ALA A 1 102 ? -11.614 8.253 13.565 1.00 94.62 102 ALA A C 1
ATOM 836 O O . ALA A 1 102 ? -11.618 9.429 13.188 1.00 94.62 102 ALA A O 1
ATOM 837 N N . LEU A 1 103 ? -12.323 7.848 14.623 1.00 93.75 103 LEU A N 1
ATOM 838 C CA . LEU A 1 103 ? -13.186 8.737 15.403 1.00 93.75 103 LEU A CA 1
ATOM 839 C C . LEU A 1 103 ? -12.411 9.890 16.051 1.00 93.75 103 LEU A C 1
ATOM 841 O O . LEU A 1 103 ? -12.930 11.006 16.104 1.00 93.75 103 LEU A O 1
ATOM 845 N N . ALA A 1 104 ? -11.159 9.668 16.472 1.00 93.12 104 ALA A N 1
ATOM 846 C CA . ALA A 1 104 ? -10.297 10.731 16.998 1.00 93.12 104 ALA A CA 1
ATOM 847 C C . ALA A 1 104 ? -10.031 11.853 15.972 1.00 93.12 104 ALA A C 1
ATOM 849 O O . ALA 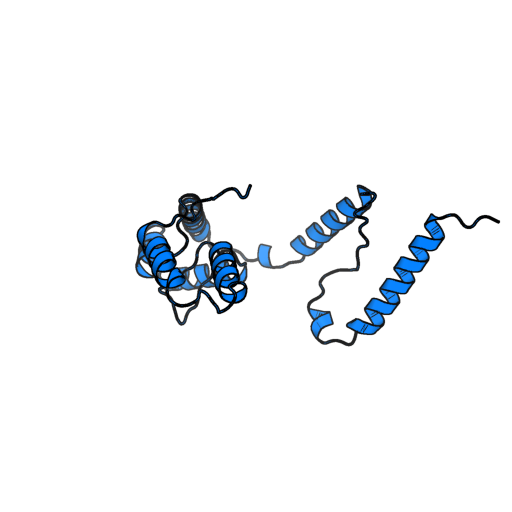A 1 104 ? -9.753 12.988 16.357 1.00 93.12 104 ALA A O 1
ATOM 850 N N . TYR A 1 105 ? -10.181 11.559 14.677 1.00 92.81 105 TYR A N 1
ATOM 851 C CA . TYR A 1 105 ? -10.039 12.510 13.573 1.00 92.81 105 TYR A CA 1
ATOM 852 C C . TYR A 1 105 ? -11.377 12.897 12.923 1.00 92.81 105 TYR A C 1
ATOM 854 O O . TYR A 1 105 ? -11.388 13.484 11.838 1.00 92.81 105 TYR A O 1
ATOM 862 N N . MET A 1 106 ? -12.506 12.623 13.591 1.00 93.12 106 MET A N 1
ATOM 863 C CA . MET A 1 106 ? -13.861 12.909 13.095 1.00 93.12 106 MET A CA 1
ATOM 864 C C . MET A 1 106 ? -14.149 12.262 11.729 1.00 93.12 106 MET A C 1
ATOM 866 O O . MET A 1 106 ? -14.744 12.901 10.850 1.00 93.12 106 MET A O 1
ATOM 870 N N . ILE A 1 107 ? -13.677 11.025 11.553 1.00 94.50 107 ILE A N 1
ATOM 871 C CA . ILE A 1 107 ? -13.953 10.170 10.397 1.00 94.50 107 ILE A CA 1
ATOM 872 C C . ILE A 1 107 ? -14.979 9.122 10.834 1.00 94.50 107 ILE A C 1
ATOM 874 O O . ILE A 1 107 ? -14.743 8.345 11.760 1.00 94.50 107 ILE A O 1
ATOM 878 N N . GLU A 1 108 ? -16.136 9.125 10.179 1.00 95.50 108 GLU A N 1
ATOM 879 C CA . GLU A 1 108 ? -17.217 8.170 10.435 1.00 95.50 108 GLU A CA 1
ATOM 880 C C . GLU A 1 108 ? -16.972 6.843 9.707 1.00 95.50 108 GLU A C 1
ATOM 882 O O . GLU A 1 108 ? -16.194 6.772 8.760 1.00 95.50 108 GLU A O 1
ATOM 887 N N . GLU A 1 109 ? -17.692 5.787 10.088 1.00 95.00 109 GLU A N 1
ATOM 888 C CA . GLU A 1 109 ? -17.512 4.435 9.538 1.00 95.00 109 GLU A CA 1
ATOM 889 C C . GLU A 1 109 ? -17.584 4.392 8.004 1.00 95.00 109 GLU A C 1
ATOM 891 O O . GLU A 1 109 ? -16.739 3.784 7.348 1.00 95.00 109 GLU A O 1
ATOM 896 N N . LYS A 1 110 ? -18.568 5.074 7.407 1.00 93.75 110 LYS A N 1
ATOM 897 C CA . LYS A 1 110 ? -18.724 5.110 5.947 1.00 93.75 110 LYS A CA 1
ATOM 898 C C . LYS A 1 110 ? -17.518 5.757 5.261 1.00 93.75 110 LYS A C 1
ATOM 900 O O . LYS A 1 110 ? -17.104 5.311 4.194 1.00 93.75 110 LYS A O 1
ATOM 905 N N . GLU A 1 111 ? -16.971 6.809 5.862 1.00 94.56 111 GLU A N 1
ATOM 906 C CA . GLU A 1 111 ? -15.787 7.499 5.355 1.00 94.56 111 GLU A CA 1
ATOM 907 C C . GLU A 1 111 ? -14.525 6.651 5.568 1.00 94.56 111 GLU A C 1
ATOM 909 O O . GLU A 1 111 ? -13.695 6.551 4.666 1.00 94.56 111 GLU A O 1
ATOM 914 N N . LEU A 1 112 ? -14.426 5.954 6.702 1.00 95.44 112 LEU A N 1
ATOM 915 C CA . LEU A 1 112 ? -13.348 5.011 6.980 1.00 95.44 112 LEU A CA 1
ATOM 916 C C . LEU A 1 112 ? -13.320 3.862 5.963 1.00 95.44 112 LEU A C 1
ATOM 918 O O . LEU A 1 112 ? -12.252 3.515 5.469 1.00 95.44 112 LEU A O 1
ATOM 922 N N . LEU A 1 113 ? -14.474 3.307 5.585 1.00 95.06 113 LEU A N 1
ATOM 923 C CA . LEU A 1 113 ? -14.546 2.280 4.538 1.00 95.06 113 LEU A CA 1
ATOM 924 C C . LEU A 1 113 ? -14.017 2.788 3.191 1.00 95.06 113 LEU A C 1
ATOM 926 O O . LEU A 1 113 ? -13.317 2.057 2.489 1.00 95.06 113 LEU A O 1
ATOM 930 N N . LEU A 1 114 ? -14.315 4.038 2.824 1.00 93.88 114 LEU A N 1
ATOM 931 C CA . LEU A 1 114 ? -13.778 4.649 1.605 1.00 93.88 114 LEU A CA 1
ATOM 932 C C . LEU A 1 114 ? -12.259 4.823 1.693 1.00 93.88 114 LEU A C 1
ATOM 934 O O . LEU A 1 114 ? -11.555 4.470 0.746 1.00 93.88 114 LEU A O 1
ATOM 938 N N . PHE A 1 115 ? -11.761 5.295 2.838 1.00 94.50 115 PHE A N 1
ATOM 939 C CA . PHE A 1 115 ? -10.332 5.424 3.104 1.00 94.50 115 PHE A CA 1
ATOM 940 C C . PHE A 1 115 ? -9.610 4.074 2.993 1.00 94.50 115 PHE A C 1
ATOM 942 O O . PHE A 1 115 ? -8.613 3.966 2.281 1.00 94.50 115 PHE A O 1
ATOM 949 N N . LEU A 1 116 ? -10.126 3.023 3.637 1.00 95.12 116 LEU A N 1
ATOM 950 C CA . LEU A 1 116 ? -9.496 1.700 3.628 1.00 95.12 116 LEU A CA 1
ATOM 951 C C . LEU A 1 116 ? -9.499 1.070 2.238 1.00 95.12 116 LEU A C 1
ATOM 953 O O . LEU A 1 116 ? -8.486 0.522 1.808 1.00 95.12 116 LEU A O 1
ATOM 957 N N . ASN A 1 117 ? -10.597 1.208 1.496 1.00 93.44 117 ASN A N 1
ATOM 958 C CA . ASN A 1 117 ? -10.663 0.764 0.108 1.00 93.44 117 ASN A CA 1
ATOM 959 C C . ASN A 1 117 ? -9.686 1.520 -0.793 1.00 93.44 117 ASN A C 1
ATOM 961 O O . ASN A 1 117 ? -9.063 0.920 -1.671 1.00 93.44 117 ASN A O 1
ATOM 965 N N . TYR A 1 118 ? -9.542 2.830 -0.592 1.00 91.75 118 TYR A N 1
ATOM 966 C CA . TYR A 1 118 ? -8.564 3.631 -1.318 1.00 91.75 118 TYR A CA 1
ATOM 967 C C . TYR A 1 118 ? -7.132 3.161 -1.016 1.00 91.75 118 TYR A C 1
ATOM 969 O O . TYR A 1 118 ? -6.390 2.811 -1.937 1.00 91.75 118 TYR A O 1
ATOM 977 N N . GLN A 1 119 ? -6.776 3.049 0.265 1.00 92.81 119 GLN A N 1
ATOM 978 C CA . GLN A 1 119 ? -5.455 2.598 0.713 1.00 92.81 119 GLN A CA 1
ATOM 979 C C . GLN A 1 119 ? -5.145 1.159 0.257 1.00 92.81 119 GLN A C 1
ATOM 981 O O . GLN A 1 119 ? -4.004 0.842 -0.092 1.00 92.81 119 GLN A O 1
ATOM 986 N N . HIS A 1 120 ? -6.163 0.295 0.190 1.00 93.62 120 HIS A N 1
ATOM 987 C CA . HIS A 1 120 ? -6.047 -1.051 -0.362 1.00 93.62 120 HIS A CA 1
ATOM 988 C C . HIS A 1 120 ? -5.726 -1.042 -1.860 1.00 93.62 120 HIS A C 1
ATOM 990 O O . HIS A 1 120 ? -4.814 -1.741 -2.304 1.00 93.62 120 HIS A O 1
ATOM 996 N N . LYS A 1 121 ? -6.425 -0.213 -2.642 1.00 89.69 121 LYS A N 1
ATOM 997 C CA . LYS A 1 121 ? -6.217 -0.103 -4.096 1.00 89.69 121 LYS A CA 1
ATOM 998 C C . LYS A 1 121 ? -4.816 0.377 -4.464 1.00 89.69 121 LYS A C 1
ATOM 1000 O O . LYS A 1 121 ? -4.275 -0.083 -5.467 1.00 89.69 121 LYS A O 1
ATOM 1005 N N . ILE A 1 122 ? -4.236 1.282 -3.676 1.00 88.69 122 ILE A N 1
ATOM 1006 C CA . ILE A 1 122 ? -2.861 1.763 -3.895 1.00 88.69 122 ILE A CA 1
ATOM 1007 C C . ILE A 1 122 ? -1.798 0.833 -3.293 1.00 88.69 122 ILE A C 1
ATOM 1009 O O . ILE A 1 122 ? -0.608 1.043 -3.508 1.00 88.69 122 ILE A O 1
ATOM 1013 N N . GLY A 1 123 ? -2.215 -0.217 -2.577 1.00 90.06 123 GLY A N 1
ATOM 1014 C CA . GLY A 1 123 ? -1.320 -1.218 -2.003 1.00 90.06 123 GLY A CA 1
ATOM 1015 C C . GLY A 1 123 ? -0.573 -0.747 -0.758 1.00 90.06 123 GLY A C 1
ATOM 1016 O O . GLY A 1 123 ? 0.443 -1.345 -0.416 1.00 90.06 123 GLY A O 1
ATOM 1017 N N . ASN A 1 124 ? -1.055 0.297 -0.081 1.00 91.25 124 ASN A N 1
ATOM 1018 C CA . ASN A 1 124 ? -0.492 0.754 1.191 1.00 91.25 124 ASN A CA 1
ATOM 1019 C C . ASN A 1 124 ? -0.929 -0.132 2.361 1.00 91.25 124 ASN A C 1
ATOM 1021 O O . ASN A 1 124 ? -0.161 -0.329 3.300 1.00 91.25 124 ASN A O 1
ATOM 1025 N N . ILE A 1 125 ? -2.146 -0.676 2.295 1.00 94.62 125 ILE A N 1
ATOM 1026 C CA . ILE A 1 125 ? -2.695 -1.634 3.262 1.00 94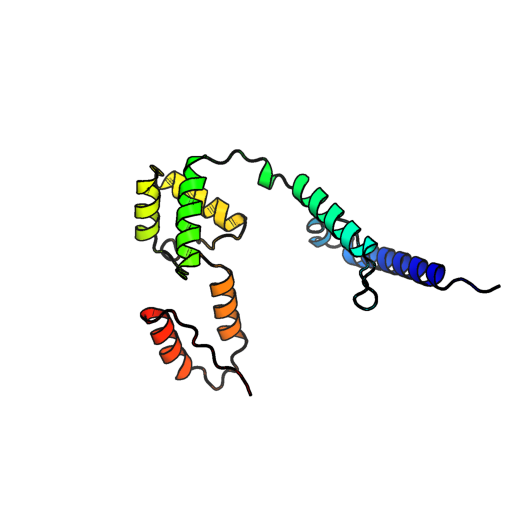.62 125 ILE A CA 1
ATOM 1027 C C . ILE A 1 125 ? -3.373 -2.791 2.521 1.00 94.62 125 ILE A C 1
ATOM 1029 O O . ILE A 1 125 ? -3.620 -2.721 1.316 1.00 94.62 125 ILE A O 1
ATOM 1033 N N . ILE A 1 126 ? -3.724 -3.853 3.239 1.00 94.69 126 ILE A N 1
ATOM 1034 C CA . ILE A 1 126 ? -4.608 -4.904 2.730 1.00 94.69 126 ILE A CA 1
ATOM 1035 C C . ILE A 1 126 ? -5.858 -4.927 3.598 1.00 94.69 126 ILE A C 1
ATOM 1037 O O . ILE A 1 126 ? -5.771 -5.089 4.814 1.00 94.69 126 ILE A O 1
ATOM 1041 N N . PHE A 1 127 ? -7.006 -4.739 2.956 1.00 95.62 127 PHE A N 1
ATOM 1042 C CA . PHE A 1 127 ? -8.311 -4.711 3.594 1.00 95.62 127 PHE A CA 1
ATOM 1043 C C . PHE A 1 127 ? -9.278 -5.570 2.783 1.00 95.62 127 PHE A C 1
ATOM 1045 O O . PHE A 1 127 ? -9.321 -5.466 1.557 1.00 95.62 127 PHE A O 1
ATOM 1052 N N . PHE A 1 128 ? -10.042 -6.406 3.478 1.00 92.69 128 PHE A N 1
ATOM 1053 C CA . PHE A 1 128 ? -11.078 -7.246 2.897 1.00 92.69 128 PHE A CA 1
ATOM 1054 C C . PHE A 1 128 ? -12.411 -6.864 3.536 1.00 92.69 128 PHE A C 1
ATOM 1056 O O . PHE A 1 128 ? -12.567 -6.966 4.750 1.00 92.69 128 PHE A O 1
ATOM 1063 N N . GLU A 1 129 ? -13.379 -6.423 2.732 1.00 89.19 129 GLU A N 1
ATOM 1064 C CA . GLU A 1 129 ? -14.688 -6.004 3.255 1.00 89.19 129 GLU A CA 1
ATOM 1065 C C . GLU A 1 129 ? -15.467 -7.142 3.923 1.00 89.19 129 GLU A C 1
ATOM 1067 O O . GLU A 1 129 ? -16.256 -6.867 4.830 1.00 89.19 129 GLU A O 1
ATOM 1072 N N . ASP A 1 130 ? -15.227 -8.383 3.491 1.00 90.38 130 ASP A N 1
ATOM 1073 C CA . ASP A 1 130 ? -15.823 -9.596 4.058 1.00 90.38 130 ASP A CA 1
ATOM 1074 C C . ASP A 1 130 ? -15.161 -10.005 5.390 1.00 90.38 130 ASP A C 1
ATOM 1076 O O . ASP A 1 130 ? -15.787 -10.671 6.205 1.00 90.38 130 ASP A O 1
ATOM 1080 N N . GLU A 1 131 ? -13.919 -9.567 5.638 1.00 90.50 131 GLU A N 1
ATOM 1081 C CA . GLU A 1 131 ? -13.092 -9.929 6.802 1.00 90.50 131 GLU A CA 1
ATOM 1082 C C . GLU A 1 131 ? -12.490 -8.664 7.442 1.00 90.50 131 GLU A C 1
ATOM 1084 O O . GLU A 1 131 ? -11.275 -8.444 7.470 1.00 90.50 131 GLU A O 1
ATOM 1089 N N . ARG A 1 132 ? -13.372 -7.783 7.930 1.00 89.88 132 ARG A N 1
ATOM 1090 C CA . ARG A 1 132 ? -13.016 -6.413 8.356 1.00 89.88 132 ARG A CA 1
ATOM 1091 C C . ARG A 1 132 ? -12.129 -6.335 9.592 1.00 89.88 132 ARG A C 1
ATOM 1093 O O . ARG A 1 132 ? -11.488 -5.309 9.808 1.00 89.88 132 ARG A O 1
ATOM 1100 N N . ASP A 1 133 ? -12.085 -7.399 10.384 1.00 92.12 133 ASP A N 1
ATOM 1101 C CA . ASP A 1 133 ? -11.271 -7.464 11.598 1.00 92.12 133 ASP A CA 1
ATOM 1102 C C . ASP A 1 133 ? -9.777 -7.663 11.317 1.00 92.12 133 ASP A C 1
ATOM 1104 O O . ASP A 1 133 ? -8.965 -7.568 12.235 1.00 92.12 133 ASP A O 1
ATOM 1108 N N . PHE A 1 134 ? -9.390 -7.896 10.060 1.00 91.50 134 PHE A N 1
ATOM 1109 C CA . PHE A 1 134 ? -7.999 -8.104 9.668 1.00 91.50 134 PHE A CA 1
ATOM 1110 C C . PHE A 1 134 ? -7.533 -7.027 8.691 1.00 91.50 134 PHE A C 1
ATOM 1112 O O . PHE A 1 134 ? -7.392 -7.255 7.488 1.00 91.50 134 PHE A O 1
ATOM 1119 N N . ILE A 1 135 ? -7.245 -5.837 9.218 1.00 94.75 135 ILE A N 1
ATOM 1120 C CA . ILE A 1 135 ? -6.666 -4.745 8.431 1.00 94.75 135 ILE A CA 1
ATOM 1121 C C . ILE A 1 135 ? -5.146 -4.843 8.508 1.00 94.75 135 ILE A C 1
ATOM 1123 O O . ILE A 1 135 ? -4.536 -4.510 9.524 1.00 94.75 135 ILE A O 1
ATOM 1127 N N . ILE A 1 136 ? -4.508 -5.292 7.433 1.00 94.19 136 ILE A N 1
ATOM 1128 C CA . ILE A 1 136 ? -3.054 -5.469 7.392 1.00 94.19 136 ILE A CA 1
ATOM 1129 C C . ILE A 1 136 ? -2.416 -4.146 6.968 1.00 94.19 136 ILE A C 1
ATOM 1131 O O . ILE A 1 136 ? -2.525 -3.733 5.814 1.00 94.19 136 ILE A O 1
ATOM 1135 N N . LEU A 1 137 ? -1.705 -3.497 7.888 1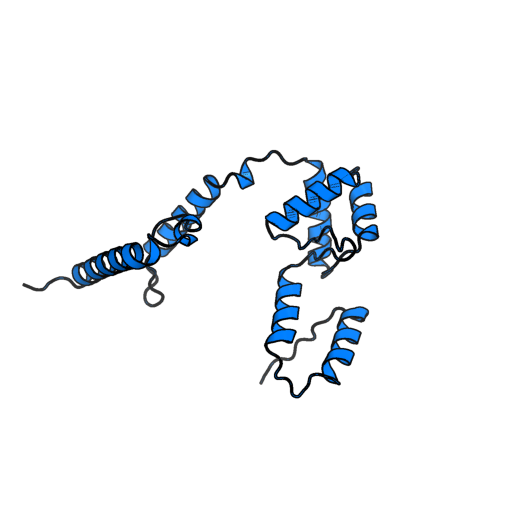.00 92.69 137 LEU A N 1
ATOM 1136 C CA . LEU A 1 137 ? -1.035 -2.218 7.641 1.00 92.69 137 LEU A CA 1
ATOM 1137 C C . LEU A 1 137 ? 0.243 -2.351 6.816 1.00 92.69 137 LEU A C 1
ATOM 1139 O O . LEU A 1 137 ? 0.663 -1.395 6.171 1.00 92.69 137 LEU A O 1
ATOM 1143 N N . GLN A 1 138 ? 0.889 -3.516 6.876 1.00 89.44 138 GLN A N 1
ATOM 1144 C CA . GLN A 1 138 ? 2.150 -3.776 6.191 1.00 89.44 138 GLN A CA 1
ATOM 1145 C C . GLN A 1 138 ? 1.992 -4.938 5.202 1.00 89.44 138 GLN A C 1
ATOM 1147 O O . GLN A 1 138 ? 2.201 -6.094 5.573 1.00 89.44 138 GLN A O 1
ATOM 1152 N N . PRO A 1 139 ? 1.695 -4.675 3.919 1.00 90.62 139 PRO A N 1
ATOM 1153 C CA . PRO A 1 139 ? 1.568 -5.720 2.897 1.00 90.62 139 PRO A CA 1
ATOM 1154 C C . PRO A 1 139 ? 2.795 -6.643 2.803 1.00 90.62 139 PRO A C 1
ATOM 1156 O O . PRO A 1 139 ? 2.669 -7.848 2.594 1.00 90.62 139 PRO A O 1
ATOM 1159 N N . ASN A 1 140 ? 3.996 -6.102 3.041 1.00 87.12 140 ASN A N 1
ATOM 1160 C CA . ASN A 1 140 ? 5.242 -6.872 3.069 1.00 87.12 140 ASN A CA 1
ATOM 1161 C C . ASN A 1 140 ? 5.269 -7.951 4.162 1.00 87.12 140 ASN A C 1
ATOM 1163 O O . ASN A 1 140 ? 5.926 -8.978 3.981 1.00 87.12 140 ASN A O 1
ATOM 1167 N N . TRP A 1 141 ? 4.577 -7.743 5.286 1.00 88.56 141 TRP A N 1
ATOM 1168 C CA . TRP A 1 141 ? 4.434 -8.767 6.320 1.00 88.56 141 TRP A CA 1
ATOM 1169 C C . TRP A 1 141 ? 3.666 -9.975 5.772 1.00 88.56 141 TRP A C 1
ATOM 1171 O O . TRP A 1 141 ? 4.154 -11.099 5.869 1.00 88.56 141 TRP A O 1
ATOM 1181 N N . LEU A 1 142 ? 2.552 -9.742 5.070 1.00 87.88 142 LEU A N 1
ATOM 1182 C CA . LEU A 1 142 ? 1.772 -10.818 4.455 1.00 87.88 142 LEU A CA 1
ATOM 1183 C C . LEU A 1 142 ? 2.578 -11.576 3.387 1.00 87.88 142 LEU A C 1
ATOM 1185 O O . LEU A 1 142 ? 2.540 -12.805 3.331 1.00 87.88 142 LEU A O 1
ATOM 1189 N N . VAL A 1 143 ? 3.366 -10.864 2.575 1.00 87.81 143 VAL A N 1
ATOM 1190 C CA . VAL A 1 143 ? 4.267 -11.490 1.589 1.00 87.81 143 VAL A CA 1
ATOM 1191 C C . VAL A 1 143 ? 5.281 -12.414 2.271 1.00 87.81 143 VAL A C 1
ATOM 1193 O O . VAL A 1 143 ? 5.538 -13.514 1.778 1.00 87.81 143 VAL A O 1
ATOM 1196 N N . LYS A 1 144 ? 5.840 -12.007 3.419 1.00 85.94 144 LYS A N 1
ATOM 1197 C CA . LYS A 1 144 ? 6.742 -12.860 4.208 1.00 85.94 144 LYS A CA 1
ATOM 1198 C C . LYS A 1 144 ? 6.013 -14.094 4.743 1.00 85.94 144 LYS A C 1
ATOM 1200 O O . LYS A 1 144 ? 6.552 -15.190 4.612 1.00 85.94 144 LYS A O 1
ATOM 1205 N N . CYS A 1 145 ? 4.792 -13.944 5.259 1.00 84.56 145 CYS A N 1
ATOM 1206 C CA . CYS A 1 145 ? 3.973 -15.072 5.713 1.00 84.56 145 CYS A CA 1
ATOM 1207 C C . CYS A 1 145 ? 3.721 -16.085 4.586 1.00 84.56 145 CYS A C 1
ATOM 1209 O O . CYS A 1 145 ? 3.957 -17.280 4.769 1.00 84.56 145 CYS A O 1
ATOM 1211 N N . PHE A 1 146 ? 3.318 -15.621 3.398 1.00 85.31 146 PHE A N 1
ATOM 1212 C CA . PHE A 1 146 ? 3.116 -16.508 2.250 1.00 85.31 146 PHE A CA 1
ATOM 1213 C C . PHE A 1 146 ? 4.405 -17.162 1.774 1.00 85.31 146 PHE A C 1
ATOM 1215 O O . PHE A 1 146 ? 4.392 -18.338 1.415 1.00 85.31 146 PHE A O 1
ATOM 1222 N N . ARG A 1 147 ? 5.528 -16.437 1.796 1.00 81.31 147 ARG A N 1
ATOM 1223 C CA . ARG A 1 147 ? 6.831 -17.025 1.485 1.00 81.31 147 ARG A CA 1
ATOM 1224 C C . ARG A 1 147 ? 7.147 -18.179 2.434 1.00 81.31 147 ARG A C 1
ATOM 1226 O O . ARG A 1 147 ? 7.562 -19.222 1.948 1.00 81.31 147 ARG A O 1
ATOM 1233 N N . CYS A 1 148 ? 6.938 -18.023 3.742 1.00 79.62 148 CYS A N 1
ATOM 1234 C CA . CYS A 1 148 ? 7.124 -19.128 4.685 1.00 79.62 148 CYS A CA 1
ATOM 1235 C C . CYS A 1 148 ? 6.204 -20.303 4.336 1.00 79.62 148 CYS A C 1
ATOM 1237 O O . CYS A 1 148 ? 6.677 -21.418 4.182 1.00 79.62 148 CYS A O 1
ATOM 1239 N N . LEU A 1 149 ? 4.914 -20.049 4.106 1.00 79.31 149 LEU A N 1
ATOM 1240 C CA . LEU A 1 149 ? 3.946 -21.107 3.810 1.00 79.31 149 LEU A CA 1
ATOM 1241 C C . LEU A 1 149 ? 4.269 -21.900 2.530 1.00 79.31 149 LEU A C 1
ATOM 1243 O O . LEU A 1 149 ? 4.072 -23.110 2.485 1.00 79.31 149 LEU A O 1
ATOM 1247 N N . VAL A 1 150 ? 4.716 -21.215 1.476 1.00 77.75 150 VAL A N 1
ATOM 1248 C CA . VAL A 1 150 ? 4.940 -21.818 0.152 1.00 77.75 150 VAL A CA 1
ATOM 1249 C C . VAL A 1 150 ? 6.337 -22.427 0.023 1.00 77.75 150 VAL A C 1
ATOM 1251 O O . VAL A 1 150 ? 6.500 -23.415 -0.691 1.00 77.75 150 VAL A O 1
ATOM 1254 N N . CYS A 1 151 ? 7.346 -21.836 0.668 1.00 70.81 151 CYS A N 1
ATOM 1255 C CA . CYS A 1 151 ? 8.737 -22.282 0.562 1.00 70.81 151 CYS A CA 1
ATOM 1256 C C . CYS A 1 151 ? 9.139 -23.320 1.615 1.00 70.81 151 CYS A C 1
ATOM 1258 O O . CYS A 1 151 ? 10.247 -23.844 1.514 1.00 70.81 151 CYS A O 1
ATOM 1260 N N . ASP A 1 152 ? 8.297 -23.603 2.609 1.00 60.69 152 ASP A N 1
ATOM 1261 C CA . ASP A 1 152 ? 8.607 -24.621 3.608 1.00 60.69 152 ASP A CA 1
ATOM 1262 C C . ASP A 1 152 ? 8.300 -26.022 3.052 1.00 60.69 152 ASP A C 1
ATOM 1264 O O . ASP A 1 152 ? 7.159 -26.374 2.730 1.00 60.69 152 ASP A O 1
ATOM 1268 N N . ASP A 1 153 ? 9.351 -26.825 2.879 1.00 54.47 153 ASP A N 1
ATOM 1269 C CA . ASP A 1 153 ? 9.234 -28.208 2.432 1.00 54.47 153 ASP A CA 1
ATOM 1270 C C . ASP A 1 153 ? 8.409 -28.988 3.465 1.00 54.47 153 ASP A C 1
ATOM 1272 O O . ASP A 1 153 ? 8.707 -28.995 4.659 1.00 54.47 153 ASP A O 1
ATOM 1276 N N . LYS A 1 154 ? 7.380 -29.702 2.991 1.00 52.44 154 LYS A N 1
ATOM 1277 C CA . LYS A 1 154 ? 6.315 -30.401 3.750 1.00 52.44 154 LYS A CA 1
ATOM 1278 C C . LYS A 1 154 ? 6.755 -31.367 4.874 1.00 52.44 154 LYS A C 1
ATOM 1280 O O . LYS A 1 154 ? 5.909 -32.034 5.464 1.00 52.44 154 LYS A O 1
ATOM 1285 N N . LYS A 1 155 ? 8.047 -31.494 5.181 1.00 51.47 155 LYS A N 1
ATOM 1286 C CA . LYS A 1 155 ? 8.606 -32.381 6.212 1.00 51.47 155 LYS A CA 1
ATOM 1287 C C . LYS A 1 155 ? 8.608 -31.784 7.629 1.00 51.47 155 LYS A C 1
ATOM 1289 O O . LYS A 1 155 ? 8.760 -32.551 8.574 1.00 51.47 155 LYS A O 1
ATOM 1294 N N . HIS A 1 156 ? 8.390 -30.476 7.801 1.00 50.44 156 HIS A N 1
ATOM 1295 C CA . HIS A 1 156 ? 8.422 -29.805 9.119 1.00 50.44 156 HIS A CA 1
ATOM 1296 C C . HIS A 1 156 ? 7.053 -29.306 9.634 1.00 50.44 156 HIS A C 1
ATOM 1298 O O . HIS A 1 156 ? 6.953 -28.760 10.734 1.00 50.44 156 HIS A O 1
ATOM 1304 N N . PHE A 1 157 ? 5.983 -29.557 8.875 1.00 49.31 157 PHE A N 1
ATOM 1305 C CA . PHE A 1 157 ? 4.730 -28.793 8.903 1.00 49.31 157 PHE A CA 1
ATOM 1306 C C . PHE A 1 157 ? 3.916 -28.799 10.216 1.00 49.31 157 PHE A C 1
ATOM 1308 O O . PHE A 1 157 ? 3.116 -27.893 10.413 1.00 49.31 157 PHE A O 1
ATOM 1315 N N . VAL A 1 158 ? 4.079 -29.757 11.139 1.00 50.44 158 VAL A N 1
ATOM 1316 C CA . VAL A 1 158 ? 3.131 -29.876 12.277 1.00 50.44 158 VAL A CA 1
ATOM 1317 C C . VAL A 1 158 ? 3.685 -29.376 13.617 1.00 50.44 158 VAL A C 1
ATOM 1319 O O . VAL A 1 158 ? 2.921 -28.887 14.442 1.00 50.44 158 VAL A O 1
ATOM 1322 N N . ALA A 1 159 ? 4.999 -29.429 13.849 1.00 49.47 159 ALA A N 1
ATOM 1323 C CA . ALA A 1 159 ? 5.569 -29.052 15.151 1.00 49.47 159 ALA A CA 1
ATOM 1324 C C . ALA A 1 159 ? 6.114 -27.611 15.194 1.00 49.47 159 ALA A C 1
ATOM 1326 O O . ALA A 1 159 ? 5.997 -26.943 16.220 1.00 49.47 159 ALA A O 1
ATOM 1327 N N . GLY A 1 160 ? 6.689 -27.118 14.089 1.00 53.31 160 GLY A N 1
ATOM 1328 C CA . GLY A 1 160 ? 7.308 -25.785 14.035 1.00 53.31 160 GLY A CA 1
ATOM 1329 C C . GLY A 1 160 ? 6.291 -24.648 13.925 1.00 53.31 160 GLY A C 1
ATOM 1330 O O . GLY A 1 160 ? 6.369 -23.673 14.667 1.00 53.31 160 GLY A O 1
ATOM 1331 N N . LEU A 1 161 ? 5.281 -24.827 13.068 1.00 53.38 161 LEU A N 1
ATOM 1332 C CA . LEU A 1 161 ? 4.280 -23.809 12.729 1.00 53.38 161 LEU A CA 1
ATOM 1333 C C . LEU A 1 161 ? 3.435 -23.370 13.930 1.00 53.38 161 LEU A C 1
ATOM 1335 O O . LEU A 1 161 ? 3.169 -22.182 14.081 1.00 53.38 161 LEU A O 1
ATOM 1339 N N . VAL A 1 162 ? 3.069 -24.297 14.823 1.00 53.56 162 VAL A N 1
ATOM 1340 C CA . VAL A 1 162 ? 2.333 -23.960 16.053 1.00 53.56 162 VAL A CA 1
ATOM 1341 C C . VAL A 1 162 ? 3.207 -23.123 16.982 1.00 53.56 162 VAL A C 1
ATOM 1343 O O . VAL A 1 162 ? 2.732 -22.133 17.525 1.00 53.56 162 VAL A O 1
ATOM 1346 N N . SER A 1 163 ? 4.493 -23.458 17.122 1.00 55.31 163 SER A N 1
ATOM 1347 C CA . SER A 1 163 ? 5.404 -22.706 17.989 1.00 55.31 163 SER A CA 1
ATOM 1348 C C . SER A 1 163 ? 5.756 -21.328 17.426 1.00 55.31 163 SER A C 1
ATOM 1350 O O . SER A 1 163 ? 5.916 -20.392 18.208 1.00 55.31 163 SER A O 1
ATOM 1352 N N . GLU A 1 164 ? 5.888 -21.186 16.107 1.00 55.88 164 GLU A N 1
ATOM 1353 C CA . GLU A 1 164 ? 6.155 -19.896 15.462 1.00 55.88 164 GLU A CA 1
ATOM 1354 C C . GLU A 1 164 ? 4.907 -19.017 15.404 1.00 55.88 164 GLU A C 1
ATOM 1356 O O . GLU A 1 164 ? 5.002 -17.834 15.716 1.00 55.88 164 GLU A O 1
ATOM 1361 N N . MET A 1 165 ? 3.723 -19.571 15.123 1.00 52.16 165 MET A N 1
ATOM 1362 C CA . MET A 1 165 ? 2.471 -18.814 15.236 1.00 52.16 165 MET A CA 1
ATOM 1363 C C . MET A 1 165 ? 2.199 -18.354 16.669 1.00 52.16 165 MET A C 1
ATOM 1365 O O . MET A 1 165 ? 1.726 -17.235 16.857 1.00 52.16 165 MET A O 1
ATOM 1369 N N . PHE A 1 166 ? 2.511 -19.169 17.683 1.00 52.53 166 PHE A N 1
ATOM 1370 C CA . PHE A 1 166 ? 2.349 -18.766 19.085 1.00 52.53 166 PHE A CA 1
ATOM 1371 C C . PHE A 1 166 ? 3.270 -17.593 19.450 1.00 52.53 166 PHE A C 1
ATOM 1373 O O . PHE A 1 166 ? 2.850 -16.671 20.142 1.00 52.53 166 PHE A O 1
ATOM 1380 N N . LYS A 1 167 ? 4.497 -17.575 18.915 1.00 58.38 167 LYS A N 1
ATOM 1381 C CA . LYS A 1 167 ? 5.431 -16.448 19.067 1.00 58.38 167 LYS A CA 1
ATOM 1382 C C . LYS A 1 167 ? 5.010 -15.217 18.264 1.00 58.38 167 LYS A C 1
ATOM 1384 O O . LYS A 1 167 ? 5.078 -14.108 18.771 1.00 58.38 167 LYS A O 1
ATOM 1389 N N . LEU A 1 168 ? 4.495 -15.387 17.047 1.00 55.91 168 LEU A N 1
ATOM 1390 C CA . LEU A 1 168 ? 4.011 -14.275 16.217 1.00 55.91 168 LEU A CA 1
ATOM 1391 C C . LEU A 1 168 ? 2.772 -13.590 16.810 1.00 55.91 168 LEU A C 1
ATOM 1393 O O . LEU A 1 168 ? 2.613 -12.384 16.657 1.00 55.91 168 LEU A O 1
ATOM 1397 N N . THR A 1 169 ? 1.913 -14.350 17.492 1.00 50.22 169 THR A N 1
ATOM 1398 C CA . THR A 1 169 ? 0.698 -13.835 18.145 1.00 50.22 169 THR A CA 1
ATOM 1399 C C . THR A 1 169 ? 0.968 -13.132 19.476 1.00 50.22 169 THR A C 1
ATOM 1401 O O . THR A 1 169 ? 0.170 -12.282 19.860 1.00 50.22 169 THR A O 1
ATOM 1404 N N . HIS A 1 170 ? 2.075 -13.445 20.160 1.00 47.41 170 HIS A N 1
ATOM 1405 C CA . HIS A 1 170 ? 2.365 -12.915 21.501 1.00 47.41 170 HIS A CA 1
ATOM 1406 C C . HIS A 1 170 ? 3.585 -11.986 21.572 1.00 47.41 170 HIS A C 1
ATOM 1408 O O . HIS A 1 170 ? 3.617 -11.110 22.430 1.00 47.41 170 HIS A O 1
ATOM 1414 N N . GLU A 1 171 ? 4.580 -12.154 20.699 1.00 52.66 171 GLU A N 1
ATOM 1415 C CA . GLU A 1 171 ? 5.892 -11.502 20.839 1.00 52.66 171 GLU A CA 1
ATOM 1416 C C . GLU A 1 171 ? 6.259 -10.605 19.649 1.00 52.66 171 GLU A C 1
ATOM 1418 O O . GLU A 1 171 ? 7.129 -9.757 19.788 1.00 52.66 171 GLU A O 1
ATOM 1423 N N . GLY A 1 172 ? 5.612 -10.736 18.483 1.00 48.88 172 GLY A N 1
ATOM 1424 C CA . GLY A 1 172 ? 5.827 -9.835 17.336 1.00 48.88 172 GLY A CA 1
ATOM 1425 C C . GLY A 1 172 ? 7.251 -9.812 16.749 1.00 48.88 172 GLY A C 1
ATOM 1426 O O . GLY A 1 172 ? 7.514 -9.052 15.818 1.00 48.88 172 GLY A O 1
ATOM 1427 N N . GLU A 1 173 ? 8.175 -10.640 17.236 1.00 46.91 173 GLU A N 1
ATOM 1428 C CA . GLU A 1 173 ? 9.574 -10.624 16.815 1.00 46.91 173 GLU A CA 1
ATOM 1429 C C . GLU A 1 173 ? 9.892 -11.723 15.793 1.00 46.91 173 GLU A C 1
ATOM 1431 O O . GLU A 1 173 ? 9.743 -12.919 16.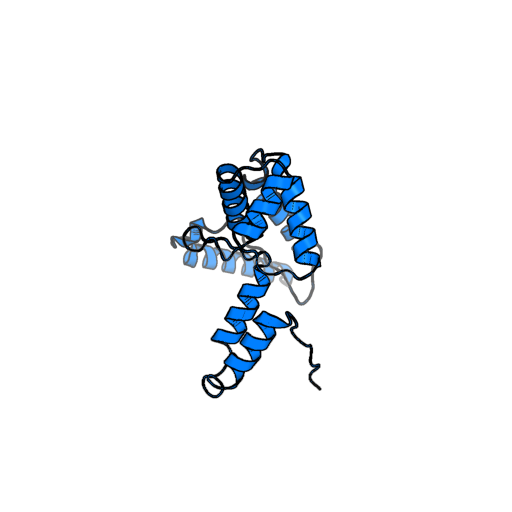045 1.00 46.91 173 GLU A O 1
ATOM 1436 N N . LEU A 1 174 ? 10.439 -11.318 14.643 1.00 42.59 174 LEU A N 1
ATOM 1437 C CA . LEU A 1 174 ? 11.273 -12.194 13.822 1.00 42.59 174 LEU A CA 1
ATOM 1438 C C . LEU A 1 174 ? 12.708 -12.061 14.338 1.00 42.59 174 LEU A C 1
ATOM 1440 O O . LEU A 1 174 ? 13.449 -11.185 13.888 1.00 42.59 174 LEU A O 1
ATOM 1444 N N . SER A 1 175 ? 13.106 -12.903 15.298 1.00 43.84 175 SER A N 1
ATOM 1445 C CA . SER A 1 175 ? 14.487 -12.900 15.786 1.00 43.84 175 SER A CA 1
ATOM 1446 C C . SER A 1 175 ? 15.431 -13.243 14.630 1.00 43.84 175 SER A C 1
ATOM 1448 O O . SER A 1 175 ? 15.415 -14.363 14.109 1.00 43.84 175 SER A O 1
ATOM 1450 N N . GLY A 1 176 ? 16.251 -12.273 14.230 1.00 51.34 176 GLY A N 1
ATOM 1451 C CA . GLY A 1 176 ? 17.340 -12.481 13.293 1.00 51.34 176 GLY A CA 1
ATOM 1452 C C . GLY A 1 176 ? 18.315 -13.517 13.839 1.00 51.34 176 GLY A C 1
ATOM 1453 O O . GLY A 1 176 ? 18.823 -13.388 14.952 1.00 51.34 176 GLY A O 1
ATOM 1454 N N . LYS A 1 177 ? 18.613 -14.537 13.037 1.00 36.94 177 LYS A N 1
ATOM 1455 C CA . LYS A 1 177 ? 19.857 -15.288 13.186 1.00 36.94 177 LYS A CA 1
ATOM 1456 C C . LYS A 1 177 ? 20.727 -15.043 11.957 1.00 36.94 177 LYS A C 1
ATOM 1458 O O . LYS A 1 177 ? 20.231 -15.192 10.839 1.00 36.94 177 LYS A O 1
ATOM 1463 N N . PRO A 1 178 ? 21.999 -14.654 12.146 1.00 40.97 178 PRO A N 1
ATOM 1464 C CA . PRO A 1 178 ? 22.955 -14.583 11.060 1.00 40.97 178 PRO A CA 1
ATOM 1465 C C . PRO A 1 178 ? 23.328 -16.018 10.679 1.00 40.97 178 PRO A C 1
ATOM 1467 O O . PRO A 1 178 ? 23.594 -16.852 11.547 1.00 40.97 178 PRO A O 1
ATOM 1470 N N . TYR A 1 179 ? 23.321 -16.322 9.387 1.00 37.62 179 TYR A N 1
ATOM 1471 C CA . TYR A 1 179 ? 23.965 -17.533 8.900 1.00 37.62 179 TYR A CA 1
ATOM 1472 C C . TYR A 1 179 ? 25.456 -17.241 8.730 1.00 37.62 179 TYR A C 1
ATOM 1474 O O . TYR A 1 179 ? 25.792 -16.371 7.934 1.00 37.62 179 TYR A O 1
ATOM 1482 N N . GLY A 1 180 ? 26.264 -17.984 9.499 1.00 38.00 180 GLY A N 1
ATOM 1483 C CA . GLY A 1 180 ? 27.628 -18.446 9.192 1.00 38.00 180 GLY A CA 1
ATOM 1484 C C . GLY A 1 180 ? 28.648 -17.414 8.752 1.00 38.00 180 GLY A C 1
ATOM 1485 O O . GLY A 1 180 ? 28.657 -17.109 7.543 1.00 38.00 180 GLY A O 1
#

Secondary structure (DSSP, 8-state):
----HHHHHHHHHHHHHHHHHHHHTTSGGGGG--S------SSS--HHHHHHHHHHHHHHHHH-GGGSS---HHHHHHHHHHHHHHHTT--EE-HHHHHHHHHHTT--HHHHHHHHHHHHHTTSSB--TTSTT-EES-HHHHHHHHHHHHHS-TTSTTTHHHHHHHHHHHT---------

Sequence (180 aa):
MLQEPGAKIEKKKEEYEAKFIRVLGSQKKADHRRGGIHFISNKVPQKDEIDSLKIHISKLAKEMNYFAEELPTKWINLEIALDVSKDLNKTVYSWEDIMKLALAYMIEEKELLLFLNYQHKIGNIIFFEDERDFIILQPNWLVKCFRCLVCDDKKHFVAGLVSEMFKLTHEGELSGKPYG

Radius of gyration: 23.71 Å; chains: 1; bounding box: 54×49×65 Å